Protein AF-A0A7Y0TPC3-F1 (afdb_monomer)

Foldseek 3Di:
DFDDDDDDPVRVVVLVVVLVVLCVVDPCRSVVSVVQVVVVNRCCRPCVVVFDDPDDQWGWDAGPPDRDIDIDGPD

Solvent-accessible surface area (backbone atoms only — not comparable to full-atom values): 4500 Å² total; per-residue (Å²): 122,71,55,88,85,83,74,56,71,66,55,50,49,53,51,52,51,51,31,55,53,37,31,75,75,38,88,61,43,14,57,54,50,49,55,52,53,50,51,52,51,50,49,46,32,61,47,52,85,80,39,56,67,77,54,91,72,32,24,51,49,72,52,90,88,50,105,51,64,54,74,46,66,89,125

Sequence (75 aa):
MRLFISFHRAASAEFSEASAWYESKRIGLGREFITEIEQLCIAASEHPLQFAIVHKDIRRVVAKRFPFSVYFSLE

Mean predicted aligned error: 2.92 Å

Structure (mmCIF, N/CA/C/O backbone):
data_AF-A0A7Y0TPC3-F1
#
_entry.id   AF-A0A7Y0TPC3-F1
#
loop_
_atom_site.group_PDB
_atom_site.id
_atom_site.type_symbol
_atom_site.label_atom_id
_atom_site.label_alt_id
_atom_site.label_comp_id
_atom_site.label_asym_id
_atom_site.label_entity_id
_atom_site.label_seq_id
_atom_site.pdbx_PDB_ins_code
_atom_site.Cartn_x
_atom_site.Cartn_y
_atom_site.Cartn_z
_atom_site.occupancy
_atom_site.B_iso_or_equiv
_atom_site.auth_seq_id
_atom_site.auth_comp_id
_atom_site.auth_asym_id
_atom_site.auth_atom_id
_atom_site.pdbx_PDB_model_num
ATOM 1 N N . MET A 1 1 ? 0.563 14.303 15.240 1.00 61.50 1 MET A N 1
ATOM 2 C CA . MET A 1 1 ? 0.988 13.001 15.797 1.00 61.50 1 MET A CA 1
ATOM 3 C C . MET A 1 1 ? 0.811 11.983 14.681 1.00 61.50 1 MET A C 1
ATOM 5 O O . MET A 1 1 ? -0.295 11.920 14.167 1.00 61.50 1 MET A O 1
ATOM 9 N N . ARG A 1 2 ? 1.873 11.307 14.220 1.00 77.88 2 ARG A N 1
ATOM 10 C CA . ARG A 1 2 ? 1.759 10.253 13.194 1.00 77.88 2 ARG A CA 1
ATOM 11 C C . ARG A 1 2 ? 1.654 8.902 13.880 1.00 77.88 2 ARG A C 1
ATOM 13 O O . ARG A 1 2 ? 2.408 8.648 14.818 1.00 77.88 2 ARG A O 1
ATOM 20 N N . LEU A 1 3 ? 0.734 8.068 13.415 1.00 86.50 3 LEU A N 1
ATOM 21 C CA . LEU A 1 3 ? 0.670 6.674 13.839 1.00 86.50 3 LEU A CA 1
ATOM 22 C C . LEU A 1 3 ? 1.864 5.892 13.286 1.00 86.50 3 LEU A C 1
ATOM 24 O O . LEU A 1 3 ? 2.387 6.208 12.214 1.00 86.50 3 LEU A O 1
ATOM 28 N N . PHE A 1 4 ? 2.295 4.873 14.027 1.00 91.00 4 PHE A N 1
ATOM 29 C CA . PHE A 1 4 ? 3.293 3.935 13.531 1.00 91.00 4 PHE A CA 1
ATOM 30 C C . PHE A 1 4 ? 2.674 3.081 12.422 1.00 91.00 4 PHE A C 1
ATOM 32 O O . PHE A 1 4 ? 1.570 2.566 12.574 1.00 91.00 4 PHE A O 1
ATOM 39 N N . ILE A 1 5 ? 3.385 2.943 11.305 1.00 93.25 5 ILE A N 1
ATOM 40 C CA . ILE A 1 5 ? 2.932 2.151 10.163 1.00 93.25 5 ILE A CA 1
ATOM 41 C C . ILE A 1 5 ? 3.637 0.802 10.217 1.00 93.25 5 ILE A C 1
ATOM 43 O O . ILE A 1 5 ? 4.866 0.739 10.220 1.00 93.25 5 ILE A O 1
ATOM 47 N N . SER A 1 6 ? 2.856 -0.273 10.211 1.00 94.31 6 SER A N 1
ATOM 48 C CA . SER A 1 6 ? 3.353 -1.626 9.986 1.00 94.31 6 SER A CA 1
ATOM 49 C C . SER A 1 6 ? 2.715 -2.201 8.723 1.00 94.31 6 SER A C 1
ATOM 51 O O . SER A 1 6 ? 1.565 -1.903 8.402 1.00 94.31 6 SER A O 1
ATOM 53 N N . PHE A 1 7 ? 3.478 -2.998 7.977 1.00 94.94 7 PHE A N 1
ATOM 54 C CA . PHE A 1 7 ? 2.993 -3.633 6.757 1.00 94.94 7 PHE A CA 1
ATOM 55 C C . PHE A 1 7 ? 2.780 -5.122 6.995 1.00 94.94 7 PHE A C 1
ATOM 57 O O . PHE A 1 7 ? 3.670 -5.826 7.479 1.00 94.94 7 PHE A O 1
ATOM 64 N N . HIS A 1 8 ? 1.611 -5.621 6.597 1.00 95.50 8 HIS A N 1
ATOM 65 C CA . HIS A 1 8 ? 1.392 -7.056 6.496 1.00 95.50 8 HIS A CA 1
ATOM 66 C C . HIS A 1 8 ? 2.359 -7.649 5.460 1.00 95.50 8 HIS A C 1
ATOM 68 O O . HIS A 1 8 ? 2.587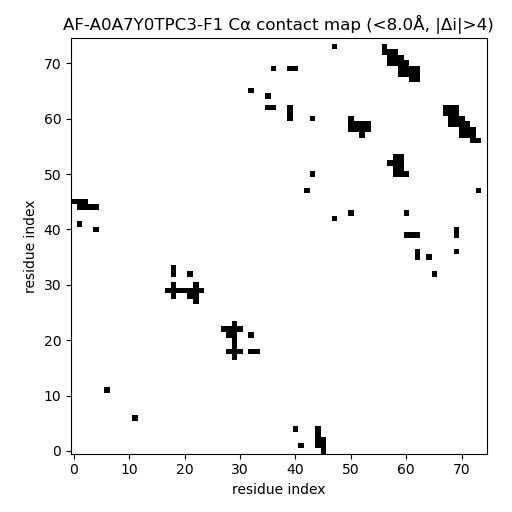 -7.044 4.412 1.00 95.50 8 HIS A O 1
ATOM 74 N N . ARG A 1 9 ? 2.885 -8.860 5.696 1.00 96.62 9 ARG A N 1
ATOM 75 C CA . ARG A 1 9 ? 3.856 -9.492 4.778 1.00 96.62 9 ARG A CA 1
ATOM 76 C C . ARG A 1 9 ? 3.366 -9.542 3.331 1.00 96.62 9 ARG A C 1
ATOM 78 O O . ARG A 1 9 ? 4.150 -9.295 2.422 1.00 96.62 9 ARG A O 1
ATOM 85 N N . ALA A 1 10 ? 2.081 -9.838 3.127 1.00 95.69 10 ALA A N 1
ATOM 86 C CA . ALA A 1 10 ? 1.492 -9.864 1.790 1.00 95.69 10 ALA A CA 1
ATOM 87 C C . ALA A 1 10 ? 1.467 -8.472 1.134 1.00 95.69 10 ALA A C 1
ATOM 89 O O . ALA A 1 10 ? 1.767 -8.364 -0.047 1.00 95.69 10 ALA A O 1
ATOM 90 N N . ALA A 1 11 ? 1.199 -7.411 1.905 1.00 96.12 11 ALA A N 1
ATOM 91 C CA . ALA A 1 11 ? 1.227 -6.038 1.403 1.00 96.12 11 ALA A CA 1
ATOM 92 C C . ALA A 1 11 ? 2.654 -5.613 1.021 1.00 96.12 11 ALA A C 1
ATOM 94 O O . ALA A 1 11 ? 2.856 -5.001 -0.021 1.00 96.12 11 ALA A O 1
ATOM 95 N N . SER A 1 12 ? 3.661 -5.986 1.822 1.00 96.44 12 SER A N 1
ATOM 96 C CA . SER A 1 12 ? 5.067 -5.747 1.470 1.00 96.44 12 SER A CA 1
ATOM 97 C C . SER A 1 12 ? 5.481 -6.492 0.201 1.00 96.44 12 SER A C 1
ATOM 99 O O . SER A 1 12 ? 6.160 -5.911 -0.639 1.00 96.44 12 SER A O 1
ATOM 101 N N . ALA A 1 13 ? 5.067 -7.754 0.044 1.00 97.31 13 ALA A N 1
ATOM 102 C CA . ALA A 1 13 ? 5.371 -8.543 -1.147 1.00 97.31 13 ALA A CA 1
ATOM 103 C C . ALA A 1 13 ? 4.720 -7.949 -2.407 1.00 97.31 13 ALA A C 1
ATOM 105 O O . ALA A 1 13 ? 5.417 -7.727 -3.394 1.00 97.31 13 ALA A O 1
ATOM 106 N N . GLU A 1 14 ? 3.426 -7.618 -2.345 1.00 97.38 14 GLU A N 1
ATOM 107 C CA . GLU A 1 14 ? 2.690 -6.981 -3.445 1.00 97.38 14 GLU A CA 1
ATOM 108 C C . GLU A 1 14 ? 3.316 -5.634 -3.833 1.00 97.38 14 GLU A C 1
ATOM 110 O O . GLU A 1 14 ? 3.527 -5.353 -5.012 1.00 97.38 14 GLU A O 1
ATOM 115 N N . PHE A 1 15 ? 3.685 -4.817 -2.844 1.00 97.19 15 PHE A N 1
ATOM 116 C CA . PHE A 1 15 ? 4.358 -3.542 -3.071 1.00 97.19 15 PHE A CA 1
ATOM 117 C C . PHE A 1 15 ? 5.719 -3.716 -3.760 1.00 97.19 15 PHE A C 1
ATOM 119 O O . PHE A 1 15 ? 6.017 -3.022 -4.737 1.00 97.19 15 PHE A O 1
ATOM 126 N N . SER A 1 16 ? 6.545 -4.652 -3.282 1.00 97.31 16 SER A N 1
ATOM 127 C CA . SER A 1 16 ? 7.843 -4.945 -3.893 1.00 97.31 16 SER A CA 1
ATOM 128 C C . SER A 1 16 ? 7.693 -5.467 -5.323 1.00 97.31 16 SER A C 1
ATOM 130 O O . SER A 1 16 ? 8.392 -4.985 -6.213 1.00 97.31 16 SER A O 1
ATOM 132 N N . GLU A 1 17 ? 6.753 -6.378 -5.574 1.00 98.00 17 GLU A N 1
ATOM 133 C CA . GLU A 1 17 ? 6.485 -6.908 -6.913 1.00 98.00 17 GLU A CA 1
ATOM 134 C C . GLU A 1 17 ? 5.999 -5.813 -7.872 1.00 98.00 17 GLU A C 1
ATOM 136 O O . GLU A 1 17 ? 6.547 -5.657 -8.964 1.00 98.00 17 GLU A O 1
ATOM 141 N N . ALA A 1 18 ? 5.033 -4.995 -7.446 1.00 97.44 18 ALA A N 1
ATOM 142 C CA . ALA A 1 18 ? 4.504 -3.900 -8.249 1.00 97.44 18 ALA A CA 1
ATOM 143 C C . ALA A 1 18 ? 5.582 -2.856 -8.573 1.00 97.44 18 ALA A C 1
ATOM 145 O O . ALA A 1 18 ? 5.702 -2.434 -9.724 1.00 97.44 18 ALA A O 1
ATOM 146 N N . SER A 1 19 ? 6.405 -2.467 -7.593 1.00 97.38 19 SER A N 1
ATOM 147 C CA . SER A 1 19 ? 7.487 -1.500 -7.817 1.00 97.38 19 SER A CA 1
ATOM 148 C C . SER A 1 19 ? 8.510 -2.001 -8.844 1.00 97.38 19 SER A C 1
ATOM 150 O O . SER A 1 19 ? 8.871 -1.256 -9.759 1.00 97.38 19 SER A O 1
ATOM 152 N N . ALA A 1 20 ? 8.905 -3.276 -8.763 1.00 98.00 20 ALA A N 1
ATOM 153 C CA . ALA A 1 20 ? 9.801 -3.905 -9.728 1.00 98.00 20 ALA A CA 1
ATOM 154 C C . ALA A 1 20 ? 9.157 -4.010 -11.119 1.00 98.00 20 ALA A C 1
ATOM 156 O O . ALA A 1 20 ? 9.799 -3.720 -12.133 1.00 98.00 20 ALA A O 1
ATOM 157 N N . TRP A 1 21 ? 7.871 -4.370 -11.179 1.00 98.06 21 TRP A N 1
ATOM 158 C CA . TRP A 1 21 ? 7.129 -4.439 -12.433 1.00 98.06 21 TRP A CA 1
ATOM 159 C C . TRP A 1 21 ? 7.073 -3.074 -13.122 1.00 98.06 21 TRP A C 1
ATOM 161 O O . TRP A 1 21 ? 7.414 -2.981 -14.301 1.00 98.06 2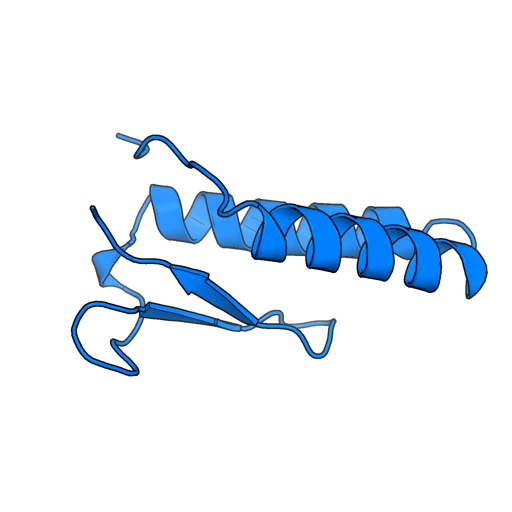1 TRP A O 1
ATOM 171 N N . TYR A 1 22 ? 6.716 -2.007 -12.403 1.00 98.00 22 TYR A N 1
ATOM 172 C CA . TYR A 1 22 ? 6.653 -0.657 -12.964 1.00 98.00 22 TYR A CA 1
ATOM 173 C C . TYR A 1 22 ? 8.019 -0.156 -13.436 1.00 98.00 22 TYR A C 1
ATOM 175 O O . TYR A 1 22 ? 8.108 0.390 -14.537 1.00 98.00 22 TYR A O 1
ATOM 183 N N . GLU A 1 23 ? 9.084 -0.398 -12.671 1.00 97.88 23 GLU A N 1
ATOM 184 C CA . GLU A 1 23 ? 10.444 -0.029 -13.078 1.00 97.88 23 GLU A CA 1
ATOM 185 C C . GLU A 1 23 ? 10.862 -0.734 -14.376 1.00 97.88 23 GLU A C 1
ATOM 187 O O . GLU A 1 23 ? 11.454 -0.116 -15.260 1.00 97.88 23 GLU A O 1
ATOM 192 N N . SER A 1 24 ? 10.466 -2.001 -14.550 1.00 97.75 24 SER A N 1
ATOM 193 C CA . SER A 1 24 ? 10.728 -2.751 -15.786 1.00 97.75 24 SER A CA 1
ATOM 194 C C . SER A 1 24 ? 10.000 -2.189 -17.016 1.00 97.75 24 SER A C 1
ATOM 196 O O . SER A 1 24 ? 10.435 -2.419 -18.144 1.00 97.75 24 SER A O 1
ATOM 198 N N . LYS A 1 25 ? 8.888 -1.459 -16.831 1.00 97.56 25 LYS A N 1
ATOM 199 C CA . LYS A 1 25 ? 8.130 -0.851 -17.940 1.00 97.56 25 LYS A CA 1
ATOM 200 C C . LYS A 1 25 ? 8.744 0.451 -18.418 1.00 97.56 25 LYS A C 1
ATOM 202 O O . LYS A 1 25 ? 8.703 0.742 -19.612 1.00 97.56 25 LYS A O 1
ATOM 207 N N . ARG A 1 26 ? 9.267 1.251 -17.493 1.00 97.38 26 ARG A N 1
ATOM 208 C CA . ARG A 1 26 ? 9.929 2.516 -17.791 1.00 97.38 26 ARG A CA 1
ATOM 209 C C . ARG A 1 26 ? 10.826 2.889 -16.623 1.00 97.38 26 ARG A C 1
ATOM 211 O O . ARG A 1 26 ? 10.358 2.945 -15.490 1.00 97.38 26 ARG A O 1
ATOM 218 N N . ILE A 1 27 ? 12.063 3.256 -16.940 1.00 97.38 27 ILE A N 1
ATOM 219 C CA . ILE A 1 27 ? 13.027 3.772 -15.965 1.00 97.38 27 ILE A CA 1
ATOM 220 C C . ILE A 1 27 ? 12.386 4.912 -15.157 1.00 97.38 27 ILE A C 1
ATOM 222 O O . ILE A 1 27 ? 11.859 5.870 -15.731 1.00 97.38 27 ILE A O 1
ATOM 226 N N . GLY A 1 28 ? 12.415 4.787 -13.831 1.00 97.44 28 GLY A N 1
ATOM 227 C CA . GLY A 1 28 ? 11.859 5.743 -12.875 1.00 97.44 28 GLY A CA 1
ATOM 228 C C . GLY A 1 28 ? 10.376 5.557 -12.538 1.00 97.44 28 GLY A C 1
ATOM 229 O O . GLY A 1 28 ? 9.916 6.134 -11.552 1.00 97.44 28 GLY A O 1
ATOM 230 N N . LEU A 1 29 ? 9.623 4.740 -13.282 1.00 97.69 29 LEU A N 1
ATOM 231 C CA . LEU A 1 29 ? 8.196 4.540 -13.013 1.00 97.69 29 LEU A CA 1
ATOM 232 C C . LEU A 1 29 ? 7.956 3.756 -11.716 1.00 97.69 29 LEU A C 1
ATOM 234 O O . LEU A 1 29 ? 6.974 4.028 -11.026 1.00 97.69 29 LEU A O 1
ATOM 238 N N . GLY A 1 30 ? 8.858 2.841 -11.347 1.00 97.94 30 GLY A N 1
ATOM 239 C CA . GLY A 1 30 ? 8.802 2.150 -10.059 1.00 97.94 30 GLY A CA 1
ATOM 240 C C . GLY A 1 30 ? 9.023 3.115 -8.898 1.00 97.94 30 GLY A C 1
ATOM 241 O O . GLY A 1 30 ? 8.310 3.061 -7.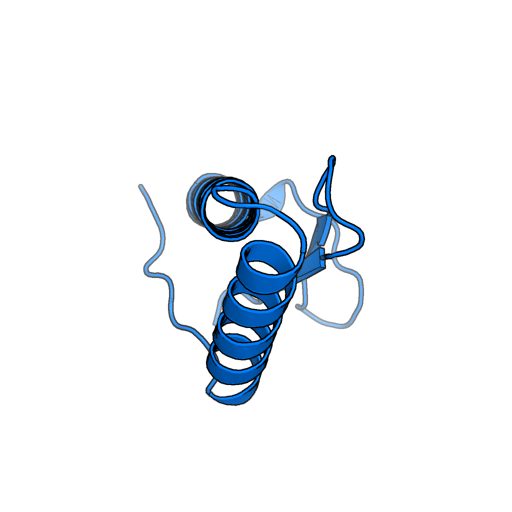899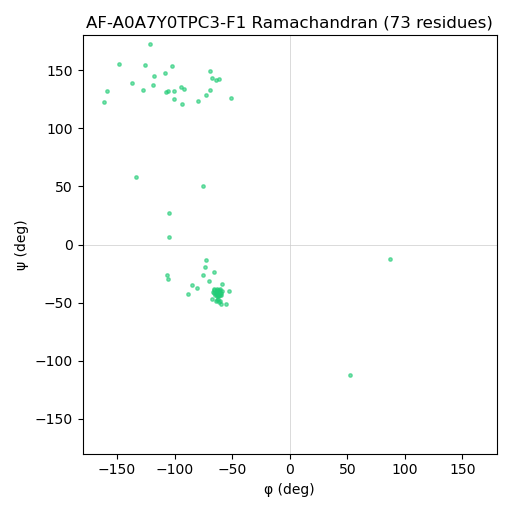 1.00 97.94 30 GLY A O 1
ATOM 242 N N . ARG A 1 31 ? 9.939 4.078 -9.059 1.00 97.56 31 ARG A N 1
ATOM 243 C CA . ARG A 1 31 ? 10.147 5.147 -8.072 1.00 97.56 31 ARG A CA 1
ATOM 244 C C . ARG A 1 31 ? 8.919 6.041 -7.919 1.00 97.56 31 ARG A C 1
ATOM 246 O O . ARG A 1 31 ? 8.554 6.381 -6.799 1.00 97.56 31 ARG A O 1
ATOM 253 N N . GLU A 1 32 ? 8.275 6.403 -9.023 1.00 97.94 32 GLU A N 1
ATOM 254 C CA . GLU A 1 32 ? 7.041 7.194 -8.994 1.00 97.94 32 GLU A CA 1
ATOM 255 C C . GLU A 1 32 ? 5.898 6.444 -8.297 1.00 97.94 32 GLU A C 1
ATOM 257 O O . GLU A 1 32 ? 5.163 7.048 -7.518 1.00 97.94 32 GLU A O 1
ATOM 262 N N . PHE A 1 33 ? 5.795 5.128 -8.513 1.00 98.06 33 PHE A N 1
ATOM 263 C CA . PHE A 1 33 ? 4.869 4.259 -7.786 1.00 98.06 33 PHE A CA 1
ATOM 264 C C . PHE A 1 33 ? 5.155 4.241 -6.281 1.00 98.06 33 PHE A C 1
ATOM 266 O O . PHE A 1 33 ? 4.248 4.477 -5.484 1.00 98.06 33 PHE A O 1
ATOM 273 N N . ILE A 1 34 ? 6.416 4.027 -5.892 1.00 97.81 34 ILE A N 1
ATOM 274 C CA . ILE A 1 34 ? 6.844 4.026 -4.486 1.00 97.81 34 ILE A CA 1
ATOM 275 C C . ILE A 1 34 ? 6.457 5.343 -3.808 1.00 97.81 34 ILE A C 1
ATOM 277 O O . ILE A 1 34 ? 5.784 5.324 -2.781 1.00 97.81 34 ILE A O 1
ATOM 281 N N . THR A 1 35 ? 6.816 6.479 -4.413 1.00 97.94 35 THR A N 1
ATOM 282 C CA . THR A 1 35 ? 6.521 7.807 -3.859 1.00 97.94 35 THR A CA 1
ATOM 283 C C . THR A 1 35 ? 5.024 8.027 -3.659 1.00 97.94 35 THR A C 1
ATOM 285 O O . THR A 1 35 ? 4.617 8.596 -2.648 1.00 97.94 35 THR A O 1
ATOM 288 N N . GLU A 1 36 ? 4.187 7.576 -4.591 1.00 97.50 36 GLU A N 1
ATOM 289 C CA . GLU A 1 36 ? 2.743 7.729 -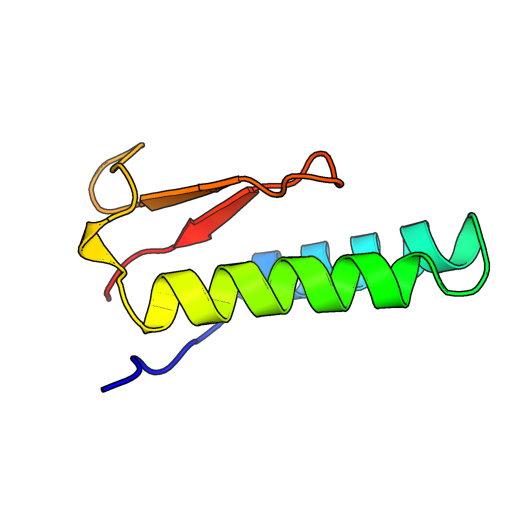4.449 1.00 97.50 36 GLU A CA 1
ATOM 290 C C . GLU A 1 36 ? 2.180 6.890 -3.301 1.00 97.50 36 GLU A C 1
ATOM 292 O O . GLU A 1 36 ? 1.440 7.417 -2.473 1.00 97.50 36 GLU A O 1
ATOM 297 N N . ILE A 1 37 ? 2.566 5.617 -3.193 1.00 97.25 37 ILE A N 1
ATOM 298 C CA . ILE A 1 37 ? 2.119 4.755 -2.091 1.00 97.25 37 ILE A CA 1
ATOM 299 C C . ILE A 1 37 ? 2.617 5.283 -0.739 1.00 97.25 37 ILE A C 1
ATOM 301 O O . ILE A 1 37 ? 1.848 5.319 0.220 1.00 97.25 37 ILE A O 1
ATOM 305 N N . GLU A 1 38 ? 3.858 5.769 -0.656 1.00 96.25 38 GLU A N 1
ATOM 306 C CA . GLU A 1 38 ? 4.391 6.410 0.552 1.00 96.25 38 GLU A CA 1
ATOM 307 C C . GLU A 1 38 ? 3.569 7.639 0.963 1.00 96.25 38 GLU A C 1
ATOM 309 O O . GLU A 1 38 ? 3.256 7.802 2.144 1.00 96.25 38 GLU A O 1
ATOM 314 N N . GLN A 1 39 ? 3.156 8.477 0.007 1.00 96.19 39 GLN A N 1
ATOM 315 C CA . GLN A 1 39 ? 2.284 9.623 0.281 1.00 96.19 39 GLN A CA 1
ATOM 316 C C . GLN A 1 39 ? 0.915 9.192 0.818 1.00 96.19 39 GLN A C 1
ATOM 318 O O . GLN A 1 39 ? 0.395 9.824 1.740 1.00 96.19 39 GLN A O 1
ATOM 323 N N . LEU A 1 40 ? 0.343 8.105 0.290 1.00 95.94 40 LEU A N 1
ATOM 324 C CA . LEU A 1 40 ? -0.910 7.554 0.809 1.00 95.94 40 LEU A CA 1
ATOM 325 C C . LEU A 1 40 ? -0.748 7.030 2.239 1.00 95.94 40 LEU A C 1
ATOM 327 O O . LEU A 1 40 ? -1.590 7.315 3.089 1.00 95.94 40 LEU A O 1
ATOM 331 N N . CYS A 1 41 ? 0.341 6.313 2.517 1.00 95.31 41 CYS A N 1
ATOM 332 C CA . CYS A 1 41 ? 0.678 5.814 3.849 1.00 95.31 41 CYS A CA 1
ATOM 333 C C . CYS A 1 41 ? 0.865 6.960 4.854 1.00 95.31 41 CYS A C 1
ATOM 335 O O . CYS A 1 41 ? 0.332 6.909 5.963 1.00 95.31 41 CYS A O 1
ATOM 337 N N . ILE A 1 42 ? 1.557 8.033 4.456 1.00 95.12 42 ILE A N 1
ATOM 338 C CA . ILE A 1 42 ? 1.707 9.240 5.274 1.00 95.12 42 ILE A CA 1
ATOM 339 C C . ILE A 1 42 ? 0.336 9.848 5.581 1.00 95.12 42 ILE A C 1
ATOM 341 O O . ILE A 1 42 ? 0.020 10.054 6.753 1.00 95.12 42 ILE A O 1
ATOM 345 N N . ALA A 1 43 ? -0.502 10.064 4.564 1.00 94.44 43 ALA A N 1
ATOM 346 C CA . ALA A 1 43 ? -1.833 10.634 4.752 1.00 94.44 43 ALA A CA 1
ATOM 347 C C . ALA A 1 43 ? -2.717 9.756 5.657 1.00 94.44 43 ALA A C 1
ATOM 349 O O . ALA A 1 43 ? -3.420 10.278 6.524 1.00 94.44 43 ALA A O 1
ATOM 350 N N . ALA A 1 44 ? -2.648 8.429 5.498 1.00 94.62 44 ALA A N 1
ATOM 351 C CA . ALA A 1 44 ? -3.311 7.453 6.363 1.00 94.62 44 ALA A CA 1
ATOM 352 C C . ALA A 1 44 ? -2.823 7.537 7.817 1.00 94.62 44 ALA A C 1
ATOM 354 O O . ALA A 1 44 ? -3.638 7.465 8.732 1.00 94.62 44 ALA A O 1
ATOM 355 N N . SER A 1 45 ? -1.525 7.754 8.043 1.00 94.62 45 SER A N 1
ATOM 356 C CA . SER A 1 45 ? -0.950 7.872 9.391 1.00 94.62 45 SER A CA 1
ATOM 357 C C . SER A 1 45 ? -1.234 9.207 10.090 1.00 94.62 45 SER A C 1
ATOM 359 O O . SER A 1 45 ? -1.223 9.259 11.321 1.00 94.62 45 SER A O 1
ATOM 361 N N . GLU A 1 46 ? -1.458 10.287 9.333 1.00 94.88 46 GLU A N 1
ATOM 362 C CA . GLU A 1 46 ? -1.715 11.633 9.869 1.00 94.88 46 GLU A CA 1
ATOM 363 C C . GLU A 1 46 ? -3.199 11.879 10.135 1.00 94.88 46 GLU A C 1
ATOM 365 O O . GLU A 1 46 ? -3.567 12.433 11.173 1.00 94.88 46 GLU A O 1
ATOM 370 N N . HIS A 1 47 ? -4.056 11.452 9.209 1.00 93.19 47 HIS A N 1
ATOM 371 C CA . HIS A 1 47 ? -5.492 11.704 9.257 1.00 93.19 47 HIS A CA 1
ATOM 372 C C . HIS A 1 47 ? -6.290 10.426 8.961 1.00 93.19 47 HIS A C 1
ATOM 374 O O . HIS A 1 47 ? -7.106 10.404 8.041 1.00 93.19 47 HIS A O 1
ATOM 380 N N . PRO A 1 48 ? -6.113 9.344 9.738 1.00 92.25 48 PRO A N 1
ATOM 381 C CA . PRO A 1 48 ? -6.716 8.043 9.436 1.00 92.25 48 PRO A CA 1
ATOM 382 C C . PRO A 1 48 ? -8.246 8.077 9.348 1.00 92.25 48 PRO A C 1
ATOM 384 O O . PRO A 1 48 ? -8.848 7.371 8.541 1.00 92.25 48 PRO A O 1
ATOM 387 N N . LEU A 1 49 ? -8.885 8.922 10.161 1.00 92.69 49 LEU A N 1
ATOM 388 C CA . LEU A 1 49 ? -10.342 9.014 10.249 1.00 92.69 49 LEU A CA 1
ATOM 389 C C . LEU A 1 49 ? -10.993 9.676 9.025 1.00 92.69 49 LEU A C 1
ATOM 391 O O . LEU A 1 49 ? -12.202 9.542 8.861 1.00 92.69 49 LEU A O 1
ATOM 395 N N . GLN A 1 50 ? -10.218 10.340 8.155 1.00 93.88 50 GLN A N 1
ATOM 396 C CA . GLN A 1 50 ? -10.742 10.958 6.927 1.00 93.88 50 GLN A CA 1
ATOM 397 C C . GLN A 1 50 ? -11.089 9.926 5.843 1.00 93.88 50 GLN A C 1
ATOM 399 O O . GLN A 1 50 ? -11.824 10.226 4.904 1.00 93.88 50 GLN A O 1
ATOM 404 N N . PHE A 1 51 ? -10.544 8.713 5.952 1.00 93.69 51 PHE A N 1
ATOM 405 C CA . PHE A 1 51 ? -10.731 7.662 4.961 1.00 93.69 51 PHE A CA 1
ATOM 406 C C . PHE A 1 51 ? -11.925 6.787 5.320 1.00 93.69 51 PHE A C 1
ATOM 408 O O . PHE A 1 51 ? -12.066 6.342 6.463 1.00 93.69 51 PHE A O 1
ATOM 415 N N . ALA A 1 52 ? -12.769 6.519 4.325 1.00 91.56 52 ALA A N 1
ATOM 416 C CA . ALA A 1 52 ? -13.966 5.714 4.495 1.00 91.56 52 ALA A CA 1
ATOM 417 C C . ALA A 1 52 ? -13.625 4.270 4.884 1.00 91.56 52 ALA A C 1
ATOM 419 O O . ALA A 1 52 ? -12.685 3.664 4.358 1.00 91.56 52 ALA A O 1
ATOM 420 N N . ILE A 1 53 ? -14.440 3.723 5.781 1.00 95.38 53 ILE A N 1
ATOM 421 C CA . ILE A 1 53 ? -14.460 2.300 6.095 1.00 95.38 53 ILE A CA 1
ATOM 422 C C . ILE A 1 53 ? -15.112 1.565 4.923 1.00 95.38 53 ILE A C 1
ATOM 424 O O . ILE A 1 53 ? -16.207 1.922 4.492 1.00 95.38 53 ILE A O 1
ATOM 428 N N . VAL A 1 54 ? -14.439 0.537 4.413 1.00 95.38 54 VAL A N 1
ATOM 429 C CA . VAL A 1 54 ? -14.933 -0.298 3.307 1.00 95.38 54 VAL A CA 1
ATOM 430 C C . VAL A 1 54 ? -15.383 -1.680 3.773 1.00 95.38 54 VAL A C 1
ATOM 432 O O . VAL A 1 54 ? -16.234 -2.291 3.131 1.00 95.38 54 VAL A O 1
ATOM 435 N N . HIS A 1 55 ? -14.833 -2.177 4.885 1.00 93.50 55 HIS A N 1
ATOM 436 C CA . HIS A 1 55 ? -15.218 -3.453 5.482 1.00 93.50 55 HIS A CA 1
ATOM 437 C C . HIS A 1 55 ? -14.764 -3.523 6.946 1.00 93.50 55 HIS A C 1
ATOM 439 O O . HIS A 1 55 ? -13.568 -3.437 7.206 1.00 93.50 55 HIS A O 1
ATOM 445 N N . LYS A 1 56 ? -15.684 -3.738 7.898 1.00 93.00 56 LYS A N 1
ATOM 446 C CA . LYS A 1 56 ? -15.384 -3.764 9.349 1.00 93.00 56 LYS A CA 1
ATOM 447 C C . LYS A 1 56 ? -14.622 -2.507 9.797 1.00 93.00 56 LYS A C 1
ATOM 449 O O . LYS A 1 56 ? -15.197 -1.437 9.707 1.00 93.00 56 LYS A O 1
ATOM 454 N N . ASP A 1 57 ? -13.358 -2.620 10.205 1.00 93.44 57 ASP A N 1
ATOM 455 C CA . ASP A 1 57 ? -12.488 -1.492 10.581 1.00 93.44 57 ASP A CA 1
ATOM 456 C C . ASP A 1 57 ? -11.438 -1.158 9.508 1.00 93.44 57 ASP A C 1
ATOM 458 O O . ASP A 1 57 ? -10.568 -0.306 9.704 1.00 93.44 57 ASP A O 1
ATOM 462 N N . ILE A 1 58 ? -11.522 -1.814 8.347 1.00 95.56 58 ILE A N 1
ATOM 463 C CA . ILE A 1 58 ? -10.619 -1.596 7.222 1.00 95.56 58 ILE A CA 1
ATOM 464 C C . ILE A 1 58 ? -11.048 -0.339 6.479 1.00 95.56 58 ILE A C 1
ATOM 466 O O . ILE A 1 58 ? -12.172 -0.221 5.977 1.00 95.56 58 ILE A O 1
ATOM 470 N N . ARG A 1 59 ? -10.102 0.581 6.362 1.00 96.56 59 ARG A N 1
ATOM 471 C CA . ARG A 1 59 ? -10.186 1.826 5.612 1.00 96.56 59 ARG A CA 1
ATOM 472 C C . ARG A 1 59 ? -9.434 1.690 4.301 1.00 96.56 59 ARG A C 1
ATOM 474 O O . ARG A 1 59 ? -8.499 0.898 4.187 1.00 96.56 59 ARG A O 1
ATOM 481 N N . ARG A 1 60 ? -9.846 2.472 3.305 1.00 96.12 60 ARG A N 1
ATOM 482 C CA . ARG A 1 60 ? -9.223 2.475 1.978 1.00 96.12 60 ARG A CA 1
ATOM 483 C C . ARG A 1 60 ? -8.829 3.880 1.560 1.00 96.12 60 ARG A C 1
ATOM 485 O O . ARG A 1 60 ? -9.655 4.792 1.586 1.00 96.12 60 ARG A O 1
ATOM 492 N N . VAL A 1 61 ? -7.608 4.014 1.060 1.00 96.00 61 VAL A N 1
ATOM 493 C CA . VAL A 1 61 ? -7.153 5.177 0.297 1.00 96.00 61 VAL A CA 1
ATOM 494 C C . VAL A 1 61 ? -6.746 4.739 -1.109 1.00 96.00 61 VAL A C 1
ATOM 496 O O . VAL A 1 61 ? -6.143 3.685 -1.292 1.00 96.00 61 VAL A O 1
ATOM 499 N N . VAL A 1 62 ? -7.130 5.521 -2.115 1.00 95.81 62 VAL A N 1
ATOM 500 C CA . VAL A 1 62 ? -6.964 5.176 -3.533 1.00 95.81 62 VAL A CA 1
ATOM 501 C C . VAL A 1 62 ? -5.829 6.008 -4.124 1.00 95.81 62 VAL A C 1
ATOM 503 O O . VAL A 1 62 ? -5.795 7.225 -3.927 1.00 95.81 62 VAL A O 1
ATOM 506 N N . ALA A 1 63 ? -4.910 5.358 -4.839 1.00 96.00 63 ALA A N 1
ATOM 507 C CA . ALA A 1 63 ? -3.880 6.040 -5.614 1.00 96.00 63 ALA A CA 1
ATOM 508 C C . ALA A 1 63 ? -4.520 6.796 -6.787 1.00 96.00 63 ALA A C 1
ATOM 510 O O . ALA A 1 63 ? -5.508 6.359 -7.373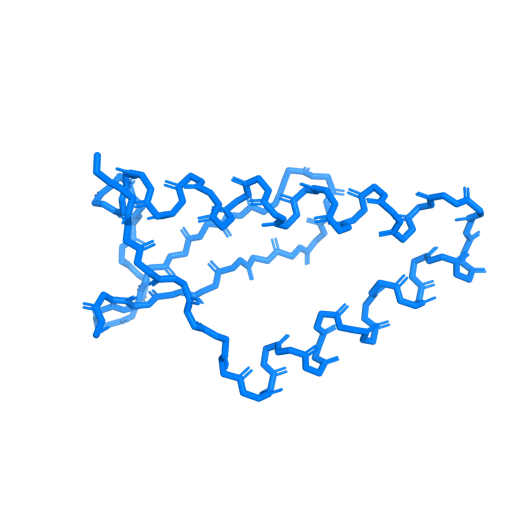 1.00 96.00 63 ALA A O 1
ATOM 511 N N . LYS A 1 64 ? -3.981 7.967 -7.116 1.00 94.19 64 LYS A N 1
ATOM 512 C CA . LYS A 1 64 ? -4.503 8.828 -8.182 1.00 94.19 64 LYS A CA 1
ATOM 513 C C . LYS A 1 64 ? -3.958 8.439 -9.551 1.00 94.19 64 LYS A C 1
ATOM 515 O O . LYS A 1 64 ? -4.6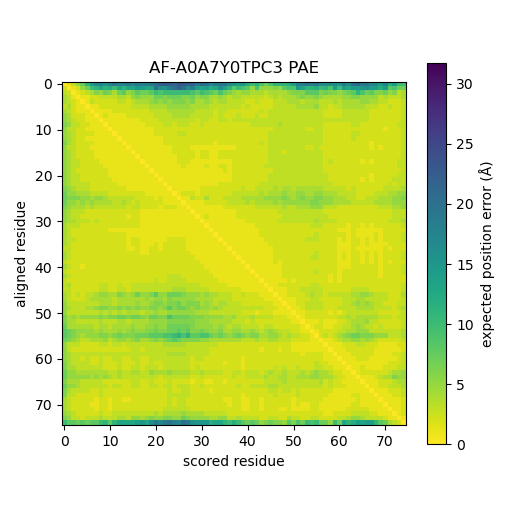59 8.597 -10.545 1.00 94.19 64 LYS A O 1
ATOM 520 N N . ARG A 1 65 ? -2.709 7.982 -9.618 1.00 93.88 65 ARG A N 1
ATOM 521 C CA . ARG A 1 65 ? -1.996 7.720 -10.875 1.00 93.88 65 ARG A CA 1
ATOM 522 C C . ARG A 1 65 ? -1.871 6.239 -11.195 1.00 93.88 65 ARG A C 1
ATOM 524 O O . ARG A 1 65 ? -1.783 5.875 -12.365 1.00 93.88 65 ARG A O 1
ATOM 531 N N . PHE A 1 66 ? -1.829 5.403 -10.165 1.00 95.62 66 PHE A N 1
ATOM 532 C CA . PHE A 1 66 ? -1.698 3.960 -10.306 1.00 95.62 66 PHE A CA 1
ATOM 533 C C . PHE A 1 66 ? -3.020 3.277 -9.952 1.00 95.62 66 PHE A C 1
ATOM 535 O O . PHE A 1 66 ? -3.735 3.754 -9.073 1.00 95.62 66 PHE A O 1
ATOM 542 N N . PRO A 1 67 ? -3.353 2.144 -10.590 1.00 95.69 67 PRO A N 1
ATOM 543 C CA . PRO A 1 67 ? -4.558 1.366 -10.304 1.00 95.69 67 PRO A CA 1
ATOM 544 C C . PRO A 1 67 ? -4.422 0.570 -8.990 1.00 95.69 67 PRO A C 1
ATOM 546 O O . PRO A 1 67 ? -4.638 -0.636 -8.960 1.00 95.69 67 PRO A O 1
ATOM 549 N N . PHE A 1 68 ? -4.021 1.236 -7.907 1.00 96.44 68 PHE A N 1
ATOM 550 C CA . PHE A 1 68 ? -3.757 0.644 -6.598 1.00 96.44 68 PHE 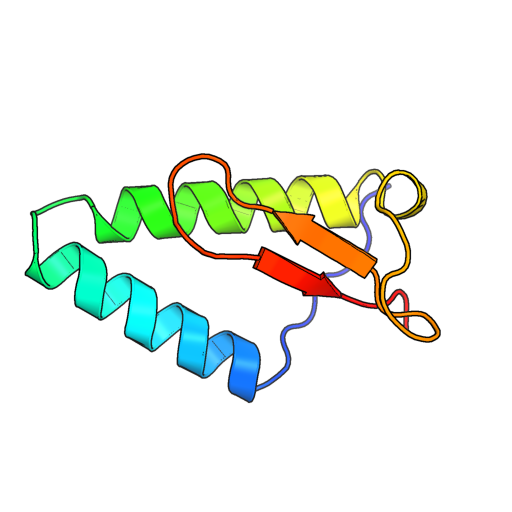A CA 1
ATOM 551 C C . PHE A 1 68 ? -4.563 1.345 -5.506 1.00 96.44 68 PHE A C 1
ATOM 553 O O . PHE A 1 68 ? -4.961 2.506 -5.612 1.00 96.44 68 PHE A O 1
ATOM 560 N N . SER A 1 69 ? -4.828 0.620 -4.427 1.00 96.06 69 SER A N 1
ATOM 561 C CA . SER A 1 69 ? -5.435 1.161 -3.214 1.00 96.06 69 SER A CA 1
ATOM 562 C C . SER A 1 69 ? -4.708 0.597 -2.007 1.00 96.06 69 SER A C 1
ATOM 564 O O . SER A 1 69 ? -4.407 -0.592 -1.975 1.00 96.06 69 SER A O 1
ATOM 566 N N . VAL A 1 70 ? -4.458 1.439 -1.010 1.00 96.12 70 VAL A N 1
ATOM 567 C CA . VAL A 1 70 ? -3.914 1.008 0.277 1.00 96.12 70 VAL A CA 1
ATOM 568 C C . VAL A 1 70 ? -5.084 0.756 1.217 1.00 96.12 70 VAL A C 1
ATOM 570 O O . VAL A 1 70 ? -5.901 1.647 1.474 1.00 96.12 70 VAL A O 1
ATOM 573 N N . TYR A 1 71 ? -5.163 -0.475 1.709 1.00 96.44 71 TYR A N 1
ATOM 574 C CA . TYR A 1 71 ? -6.110 -0.897 2.733 1.00 96.44 71 TYR A CA 1
ATOM 575 C C . TYR A 1 71 ? -5.391 -0.941 4.079 1.00 96.44 71 TYR A C 1
ATOM 577 O O . TYR A 1 71 ? -4.298 -1.498 4.168 1.00 96.44 71 TYR A O 1
ATOM 585 N N . PHE A 1 72 ? -5.980 -0.351 5.117 1.00 95.88 72 PHE A N 1
ATOM 586 C CA . PHE A 1 72 ? -5.363 -0.279 6.444 1.00 95.88 72 PHE A CA 1
ATOM 587 C C . PHE A 1 72 ? -6.409 -0.297 7.565 1.00 95.88 72 PHE A C 1
ATOM 589 O O . PHE A 1 72 ? -7.555 0.099 7.353 1.00 95.88 72 PHE A O 1
ATOM 596 N N . SER A 1 73 ? -6.011 -0.730 8.758 1.00 94.81 73 SER A N 1
ATOM 597 C CA . SER A 1 73 ? -6.774 -0.619 10.010 1.00 94.81 73 SER A CA 1
ATOM 598 C C . SER A 1 73 ? -5.956 0.168 11.046 1.00 94.81 73 SER A C 1
ATOM 600 O O . SER A 1 73 ? -4.813 0.538 10.781 1.00 94.81 73 SER A O 1
ATOM 602 N N . LEU A 1 74 ? -6.562 0.498 12.191 1.00 91.75 74 LEU A N 1
ATOM 603 C CA . LEU A 1 74 ? -5.925 1.254 13.286 1.00 91.75 74 LEU A CA 1
ATOM 604 C C . LEU A 1 74 ? -5.543 0.371 14.479 1.00 91.75 74 LEU A C 1
ATOM 606 O O . LEU A 1 74 ? -5.548 0.850 15.610 1.00 91.75 74 LEU A O 1
ATOM 610 N N . GLU A 1 75 ? -5.286 -0.907 14.214 1.00 80.81 75 GLU A N 1
ATOM 611 C CA . GLU A 1 75 ? -4.878 -1.887 15.228 1.00 80.81 75 GLU A CA 1
ATOM 612 C C . GLU A 1 75 ? -3.544 -1.535 15.898 1.00 80.81 75 GLU A C 1
ATOM 614 O O . GLU A 1 75 ? -2.629 -1.030 15.202 1.00 80.81 75 GLU A O 1
#

Radius of gyration: 12.78 Å; Cα contacts (8 Å, |Δi|>4): 71; chains: 1; bou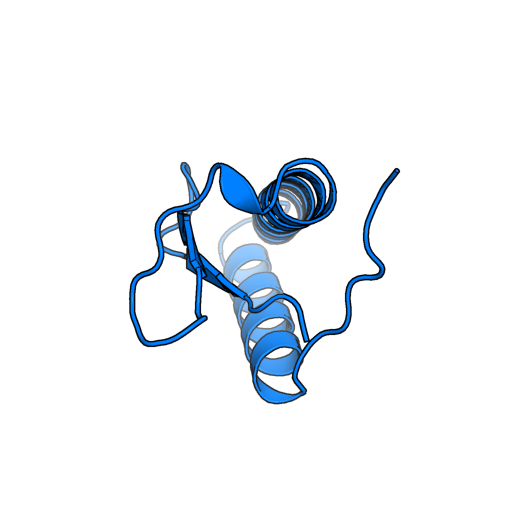nding box: 28×23×34 Å

Nearest PDB structures (foldseek):
  5zkq-assembly1_B  TM=2.850E-01  e=3.004E+00  Homo sapiens
  7ux0-assembly1_A  TM=3.067E-01  e=7.083E+00  Homo sapiens

Secondary structure (DSSP, 8-state):
-PPPP---HHHHHHHHHHHHHHHHHSTTHHHHHHHHHHHHHHHHHH-GGGSPEEETTEEEEE-SSSS-EEEE---

pLDDT: mean 94.8, std 5.11, range [61.5, 98.06]